Protein AF-A0A0S8ACE1-F1 (afdb_monomer_lite)

Secondary structure (DSSP, 8-state):
-HHHHHTTT--HHHHHHHHHHHHHHHHHHHHHH-TTTT--SHHHHT-HHHHHHHHHHS-HHHHHHHHHHHHHHHHH----HHHHHHHHHHT--

Structure (mmCIF, N/CA/C/O backbone):
data_AF-A0A0S8ACE1-F1
#
_entry.id   AF-A0A0S8ACE1-F1
#
loop_
_atom_site.group_PDB
_atom_site.id
_atom_site.type_symbol
_atom_site.label_atom_id
_atom_site.label_alt_id
_atom_si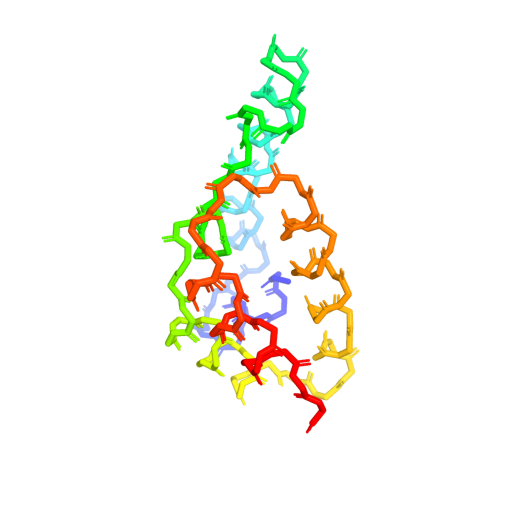te.label_comp_id
_atom_site.label_asym_id
_atom_site.label_entity_id
_atom_site.label_seq_id
_atom_site.pdbx_PDB_ins_code
_atom_site.Cartn_x
_atom_site.Cartn_y
_atom_site.Cartn_z
_atom_site.occupancy
_atom_site.B_iso_or_equiv
_atom_site.auth_seq_id
_atom_site.auth_comp_id
_atom_site.auth_asym_id
_atom_site.auth_atom_id
_atom_site.pdbx_PDB_model_num
ATOM 1 N N . ALA A 1 1 ? -4.423 4.165 8.994 1.00 88.88 1 ALA A N 1
ATOM 2 C CA . ALA A 1 1 ? -3.758 2.968 9.543 1.00 88.88 1 ALA A CA 1
ATOM 3 C C . ALA A 1 1 ? -3.895 2.909 11.061 1.00 88.88 1 ALA A C 1
ATOM 5 O O . ALA A 1 1 ? -4.412 1.917 11.538 1.00 88.88 1 ALA A O 1
ATOM 6 N N . GLU A 1 2 ? -3.549 3.969 11.805 1.00 93.94 2 GLU A N 1
ATOM 7 C CA . GLU A 1 2 ? -3.707 3.999 13.275 1.00 93.94 2 GLU A CA 1
ATOM 8 C C . GLU A 1 2 ? -5.137 3.667 13.744 1.00 93.94 2 GLU A C 1
ATOM 10 O O . GLU A 1 2 ? -5.298 2.785 14.575 1.00 93.94 2 GLU A O 1
ATOM 15 N N . ARG A 1 3 ? -6.177 4.252 13.120 1.00 92.69 3 ARG A N 1
ATOM 16 C CA . ARG A 1 3 ? -7.587 3.893 13.400 1.00 92.69 3 ARG A CA 1
ATOM 17 C C . ARG A 1 3 ? -7.882 2.395 13.219 1.00 92.69 3 ARG A C 1
ATOM 19 O O . ARG A 1 3 ? -8.478 1.790 14.090 1.00 92.69 3 ARG A O 1
ATOM 26 N N . LEU A 1 4 ? -7.392 1.790 12.134 1.00 92.88 4 LEU A N 1
ATOM 27 C CA . LEU A 1 4 ? -7.597 0.362 11.846 1.00 92.88 4 LEU A CA 1
ATOM 28 C C . LEU A 1 4 ? -6.872 -0.543 12.856 1.00 92.88 4 LEU A C 1
ATOM 30 O O . LEU A 1 4 ? -7.333 -1.639 13.142 1.00 92.88 4 LEU A O 1
ATOM 34 N N . LEU A 1 5 ? -5.723 -0.101 13.379 1.00 94.69 5 LEU A N 1
ATOM 35 C CA . LEU A 1 5 ? -5.002 -0.826 14.427 1.00 94.69 5 LEU A CA 1
ATOM 36 C C . LEU A 1 5 ? -5.705 -0.700 15.787 1.00 94.69 5 LEU A C 1
ATOM 38 O O . LEU A 1 5 ? -5.706 -1.650 16.568 1.00 94.69 5 LEU A O 1
ATOM 42 N N . ALA A 1 6 ? -6.350 0.437 16.051 1.00 93.56 6 ALA A N 1
ATOM 43 C CA . ALA A 1 6 ? -7.202 0.595 17.224 1.00 93.56 6 ALA A CA 1
ATOM 44 C C . ALA A 1 6 ? -8.418 -0.349 17.178 1.00 93.56 6 ALA A C 1
ATOM 46 O O . ALA A 1 6 ? -8.746 -0.953 18.198 1.00 93.56 6 ALA A O 1
ATOM 47 N N . ASP A 1 7 ? -9.017 -0.563 16.000 1.00 91.69 7 ASP A N 1
ATOM 48 C CA . ASP A 1 7 ? -10.143 -1.496 15.818 1.00 91.69 7 ASP A CA 1
ATOM 49 C C . ASP A 1 7 ? -9.786 -2.954 16.176 1.00 91.69 7 ASP A C 1
ATOM 51 O O . ASP A 1 7 ? -10.666 -3.744 16.517 1.00 91.69 7 ASP A O 1
ATOM 55 N N . VAL A 1 8 ? -8.496 -3.315 16.146 1.00 93.56 8 VAL A N 1
ATOM 56 C CA . VAL A 1 8 ? -7.992 -4.636 16.572 1.00 93.56 8 VAL A CA 1
ATOM 57 C C . VAL A 1 8 ? -7.390 -4.633 17.986 1.00 93.56 8 VAL A C 1
ATOM 59 O O . VAL A 1 8 ? -6.743 -5.600 18.384 1.00 93.56 8 VAL A O 1
ATOM 62 N N . GLY A 1 9 ? -7.613 -3.568 18.763 1.00 96.62 9 GLY A N 1
ATOM 63 C CA . GLY A 1 9 ? -7.269 -3.489 20.186 1.00 96.62 9 GLY A CA 1
ATOM 64 C C . GLY A 1 9 ? -5.895 -2.898 20.511 1.00 96.62 9 GLY A C 1
ATOM 65 O O . GLY A 1 9 ? -5.458 -3.008 21.657 1.00 96.62 9 GLY A O 1
ATOM 66 N N . MET A 1 10 ? -5.202 -2.275 19.551 1.00 97.69 10 MET A N 1
ATOM 67 C CA . MET A 1 10 ? -3.930 -1.596 19.831 1.00 97.69 10 MET A CA 1
ATOM 68 C C . MET A 1 10 ? -4.151 -0.200 20.422 1.00 97.69 10 MET A C 1
ATOM 70 O O . MET A 1 10 ? -4.974 0.573 19.929 1.00 97.69 10 MET A O 1
ATOM 74 N N . SER A 1 11 ? -3.358 0.161 21.435 1.00 97.88 11 SER A N 1
ATOM 75 C CA . SER A 1 11 ? -3.297 1.544 21.919 1.00 97.88 11 SER A CA 1
ATOM 76 C C . SER A 1 11 ? -2.689 2.472 20.853 1.00 97.88 11 SER A C 1
ATOM 78 O O . SER A 1 11 ? -1.928 2.007 19.993 1.00 97.88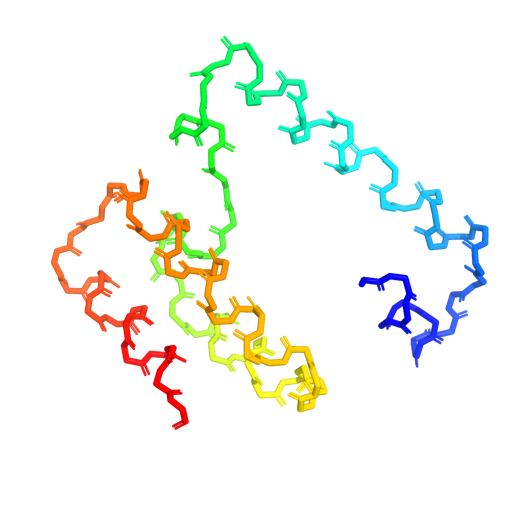 11 SER A O 1
ATOM 80 N N . PRO A 1 12 ? -2.944 3.793 20.911 1.00 96.31 12 PRO A N 1
ATOM 81 C CA . PRO A 1 12 ? -2.300 4.760 20.018 1.00 96.31 12 PRO A CA 1
ATOM 82 C C . PRO A 1 12 ? -0.765 4.670 20.035 1.00 96.31 12 PRO A C 1
ATOM 84 O O . PRO A 1 12 ? -0.103 4.758 19.002 1.00 96.31 12 PRO A O 1
ATOM 87 N N . GLU A 1 13 ? -0.166 4.440 21.204 1.00 97.62 13 GLU A N 1
ATOM 88 C CA . GLU A 1 13 ? 1.282 4.268 21.373 1.00 97.62 13 GLU A CA 1
ATOM 89 C C . GLU A 1 13 ? 1.778 3.009 20.660 1.00 97.62 13 GLU A C 1
ATOM 91 O O . GLU A 1 13 ? 2.760 3.078 19.922 1.00 97.62 13 GLU A O 1
ATOM 96 N N . GLN A 1 14 ? 1.079 1.882 20.826 1.00 97.88 14 GLN A N 1
ATOM 97 C CA . GLN A 1 14 ? 1.416 0.627 20.149 1.00 97.88 14 GLN A CA 1
ATOM 98 C C . GLN A 1 14 ? 1.277 0.760 18.629 1.00 97.88 14 GLN A C 1
ATOM 100 O O . GLN A 1 14 ? 2.140 0.295 17.884 1.00 97.88 14 GLN A O 1
ATOM 105 N N . ALA A 1 15 ? 0.215 1.416 18.158 1.00 97.75 15 ALA A N 1
ATOM 106 C CA . ALA A 1 15 ? -0.016 1.635 16.737 1.00 97.75 15 ALA A CA 1
ATOM 107 C C . ALA A 1 15 ? 1.079 2.518 16.120 1.00 97.75 15 ALA A C 1
ATOM 109 O O . ALA A 1 15 ? 1.631 2.171 15.076 1.00 97.75 15 ALA A O 1
ATOM 110 N N . ARG A 1 16 ? 1.458 3.620 16.782 1.00 96.88 16 ARG A N 1
ATOM 111 C CA . ARG A 1 16 ? 2.571 4.476 16.338 1.00 96.88 16 ARG A CA 1
ATOM 112 C C . ARG A 1 16 ? 3.912 3.746 16.371 1.00 96.88 16 ARG A C 1
ATOM 114 O O . ARG A 1 16 ? 4.675 3.866 15.416 1.00 96.88 16 ARG A O 1
ATOM 121 N N . ALA A 1 17 ? 4.176 2.957 17.411 1.00 97.00 17 ALA A N 1
ATOM 122 C CA . ALA A 1 17 ? 5.390 2.149 17.510 1.00 97.00 17 ALA A CA 1
ATOM 123 C C . ALA A 1 17 ? 5.486 1.095 16.392 1.00 97.00 17 ALA A C 1
ATOM 125 O O . ALA A 1 17 ? 6.578 0.839 15.893 1.00 97.00 17 ALA A O 1
ATOM 126 N N . ALA A 1 18 ? 4.357 0.526 15.958 1.00 96.25 18 ALA A N 1
ATOM 127 C CA . ALA A 1 18 ? 4.315 -0.418 14.841 1.00 96.25 18 ALA A CA 1
ATOM 128 C C . ALA A 1 18 ? 4.438 0.270 13.468 1.00 96.25 18 ALA A C 1
ATOM 130 O O . ALA A 1 18 ? 5.133 -0.227 12.583 1.00 96.25 18 ALA A O 1
ATOM 131 N N . LEU A 1 19 ? 3.771 1.412 13.272 1.00 97.06 19 LEU A N 1
ATOM 132 C CA . LEU A 1 19 ? 3.741 2.117 11.984 1.00 97.06 19 LEU A CA 1
ATOM 133 C C . LEU A 1 19 ? 5.014 2.924 11.707 1.00 97.06 19 LEU A C 1
ATOM 135 O O . LEU A 1 19 ? 5.431 3.014 10.554 1.00 97.06 19 LEU A O 1
ATOM 139 N N . GLY A 1 20 ? 5.628 3.502 12.741 1.00 97.81 20 GLY A N 1
ATOM 140 C CA . GLY A 1 20 ? 6.791 4.384 12.619 1.00 97.81 20 GLY A CA 1
ATOM 141 C C . GLY A 1 20 ? 7.943 3.769 11.816 1.00 97.81 20 GLY A C 1
ATOM 142 O O . GLY A 1 20 ? 8.338 4.363 10.812 1.00 97.81 20 GLY A O 1
ATOM 143 N N . PRO A 1 21 ? 8.436 2.566 12.172 1.00 97.75 21 PRO A N 1
ATOM 144 C CA . PRO A 1 21 ? 9.500 1.899 11.423 1.00 97.75 21 PRO A CA 1
ATOM 145 C C . PRO A 1 21 ? 9.133 1.614 9.962 1.00 97.75 21 PRO A C 1
ATOM 147 O O . PRO A 1 21 ? 9.973 1.768 9.081 1.00 97.75 21 PRO A O 1
ATOM 150 N N . LEU A 1 22 ? 7.875 1.252 9.679 1.00 96.12 22 LEU A N 1
ATOM 151 C CA . LEU A 1 22 ? 7.409 0.996 8.310 1.00 96.12 22 LEU A CA 1
ATOM 152 C C . LEU A 1 22 ? 7.419 2.273 7.462 1.00 96.12 22 LEU A C 1
ATOM 154 O O . LEU A 1 22 ? 7.822 2.243 6.301 1.00 96.12 22 LEU A O 1
ATOM 158 N N . MET A 1 23 ? 6.987 3.395 8.042 1.00 96.81 23 MET A N 1
ATOM 159 C CA . MET A 1 23 ? 6.989 4.696 7.369 1.00 96.81 23 MET A CA 1
ATOM 160 C C . MET A 1 23 ? 8.412 5.212 7.139 1.00 96.81 23 MET A C 1
ATOM 162 O O . MET A 1 23 ? 8.702 5.699 6.048 1.00 96.81 23 MET A O 1
ATOM 166 N N . ALA A 1 24 ? 9.291 5.080 8.138 1.00 98.00 24 ALA A N 1
ATOM 167 C CA . ALA A 1 24 ? 10.693 5.474 8.028 1.00 98.00 24 ALA A CA 1
ATOM 168 C C . ALA A 1 24 ? 11.409 4.669 6.936 1.00 98.00 24 ALA A C 1
ATOM 170 O O . ALA A 1 24 ? 11.960 5.261 6.014 1.00 98.00 24 ALA A O 1
ATOM 171 N N . ALA A 1 25 ? 11.289 3.338 6.960 1.00 96.94 25 ALA A N 1
ATOM 172 C CA . ALA A 1 25 ? 11.902 2.474 5.953 1.00 96.94 25 ALA A CA 1
ATOM 173 C C . ALA A 1 25 ? 11.364 2.746 4.537 1.00 96.94 25 ALA A C 1
ATOM 175 O O . ALA A 1 25 ? 12.124 2.750 3.571 1.00 96.94 25 ALA A O 1
ATOM 176 N N . ALA A 1 26 ? 10.059 3.002 4.388 1.00 95.56 26 ALA A N 1
ATOM 177 C CA . ALA A 1 26 ? 9.483 3.356 3.090 1.00 95.56 26 ALA A CA 1
ATOM 178 C C . ALA A 1 26 ? 10.048 4.680 2.547 1.00 95.56 26 ALA A C 1
ATOM 180 O O . ALA A 1 26 ? 10.323 4.780 1.351 1.00 95.56 26 ALA A O 1
ATOM 181 N N . LEU A 1 27 ? 10.236 5.682 3.414 1.00 97.75 27 LEU A N 1
ATOM 182 C CA . LEU A 1 27 ? 10.847 6.958 3.042 1.00 97.75 27 LEU A CA 1
ATOM 183 C C . LEU A 1 27 ? 12.327 6.787 2.684 1.00 97.75 27 LEU A C 1
ATOM 185 O O . LEU A 1 27 ? 12.758 7.287 1.650 1.00 97.75 27 LEU A O 1
ATOM 189 N N . GLU A 1 28 ? 13.086 6.070 3.511 1.00 98.19 28 GLU A N 1
ATOM 190 C CA . GLU A 1 28 ? 14.512 5.812 3.293 1.00 98.19 28 GLU A CA 1
ATOM 191 C C . GLU A 1 28 ? 14.758 5.115 1.951 1.00 98.19 28 GLU A C 1
ATOM 193 O O . GLU A 1 28 ? 15.534 5.624 1.143 1.00 98.19 28 GLU A O 1
ATOM 198 N N . HIS A 1 29 ? 14.038 4.028 1.653 1.00 96.94 29 HIS A N 1
ATOM 199 C CA . HIS A 1 29 ? 14.170 3.341 0.363 1.00 96.94 29 HIS A CA 1
ATOM 200 C C . HIS A 1 29 ? 13.735 4.225 -0.811 1.00 96.94 29 HIS A C 1
ATOM 202 O O . HIS A 1 29 ? 14.397 4.251 -1.843 1.00 96.94 29 HIS A O 1
ATOM 208 N N . ALA A 1 30 ? 12.652 4.998 -0.670 1.00 96.88 30 ALA A N 1
ATOM 209 C CA . ALA A 1 30 ? 12.210 5.890 -1.741 1.00 96.88 30 ALA A CA 1
ATOM 210 C C . ALA A 1 30 ? 13.238 6.989 -2.058 1.00 96.88 30 ALA A C 1
ATOM 212 O O . ALA A 1 30 ? 13.370 7.373 -3.220 1.00 96.88 30 ALA A O 1
ATOM 213 N N . LEU A 1 31 ? 13.959 7.488 -1.048 1.00 98.06 31 LEU A N 1
ATOM 214 C CA . LEU A 1 31 ? 15.032 8.470 -1.221 1.00 98.06 31 LEU A CA 1
ATOM 215 C C . LEU A 1 31 ? 16.314 7.847 -1.792 1.00 98.06 31 LEU A C 1
ATOM 217 O O . LEU A 1 31 ? 16.996 8.507 -2.573 1.00 98.06 31 LEU A O 1
ATOM 221 N N . ALA A 1 32 ? 16.639 6.612 -1.406 1.00 98.06 32 ALA A N 1
ATOM 222 C CA . ALA A 1 32 ? 17.855 5.924 -1.837 1.00 98.06 32 ALA A CA 1
ATOM 223 C C . ALA A 1 32 ? 17.742 5.350 -3.261 1.00 98.06 32 ALA A C 1
ATOM 225 O O . ALA A 1 32 ? 18.622 5.578 -4.089 1.00 98.06 32 ALA A O 1
ATOM 226 N N . ASP A 1 33 ? 16.640 4.654 -3.550 1.00 96.88 33 ASP A N 1
ATOM 227 C CA . ASP A 1 33 ? 16.472 3.840 -4.763 1.00 96.88 33 ASP A CA 1
ATOM 228 C C . ASP A 1 33 ? 15.500 4.473 -5.776 1.00 96.88 33 ASP A C 1
ATOM 230 O O . ASP A 1 33 ? 15.396 4.048 -6.929 1.00 96.88 33 ASP A O 1
ATOM 234 N N . GLY A 1 34 ? 14.771 5.507 -5.354 1.00 96.75 34 GLY A N 1
ATOM 235 C CA . GLY A 1 34 ? 13.685 6.106 -6.118 1.00 96.75 34 GLY A CA 1
ATOM 236 C C . GLY A 1 34 ? 12.350 5.364 -5.944 1.00 96.75 34 GLY A C 1
ATOM 237 O O . GLY A 1 34 ? 12.299 4.182 -5.598 1.00 96.75 34 GLY A O 1
ATOM 238 N N . PRO A 1 35 ? 11.216 6.037 -6.212 1.00 94.31 35 PRO A N 1
ATOM 239 C CA . PRO A 1 35 ? 9.889 5.544 -5.841 1.00 94.31 35 PRO A CA 1
ATOM 240 C C . PRO A 1 35 ? 9.452 4.274 -6.582 1.00 94.31 35 PRO A C 1
ATOM 242 O O . PRO A 1 35 ? 8.666 3.508 -6.037 1.00 94.31 35 PRO A O 1
ATOM 245 N N . ALA A 1 36 ? 9.924 4.046 -7.812 1.00 95.62 36 ALA A N 1
ATOM 246 C CA . ALA A 1 36 ? 9.584 2.842 -8.570 1.00 95.62 36 ALA A CA 1
ATOM 247 C C . ALA A 1 36 ? 10.313 1.603 -8.026 1.00 95.62 36 ALA A C 1
ATOM 249 O O . ALA A 1 36 ? 9.677 0.577 -7.803 1.00 95.62 36 ALA A O 1
ATOM 250 N N . ALA A 1 37 ? 11.617 1.716 -7.752 1.00 95.62 37 ALA A N 1
ATOM 251 C CA . ALA A 1 37 ? 12.418 0.618 -7.209 1.00 95.62 37 ALA A CA 1
ATOM 252 C C . ALA A 1 37 ? 12.068 0.313 -5.743 1.00 95.62 37 ALA A C 1
ATOM 254 O O . ALA A 1 37 ? 12.032 -0.849 -5.344 1.00 95.62 37 ALA A O 1
ATOM 255 N N . ALA A 1 38 ? 11.731 1.342 -4.960 1.00 96.62 38 ALA A N 1
ATOM 256 C CA . ALA A 1 38 ? 11.299 1.200 -3.572 1.00 96.62 38 ALA A CA 1
ATOM 257 C C . ALA A 1 38 ? 9.853 0.694 -3.417 1.00 96.62 38 ALA A C 1
ATOM 259 O O . ALA A 1 38 ? 9.419 0.383 -2.301 1.00 96.62 38 ALA A O 1
ATOM 260 N N . LEU A 1 39 ? 9.067 0.643 -4.500 1.00 96.31 39 LEU A N 1
ATOM 261 C CA . LEU A 1 39 ? 7.669 0.243 -4.420 1.00 96.31 39 LEU A CA 1
ATOM 262 C C . LEU A 1 39 ? 7.556 -1.239 -4.049 1.00 96.31 39 LEU A C 1
ATOM 264 O O . LEU A 1 39 ? 7.965 -2.133 -4.783 1.00 96.31 39 LEU A O 1
ATOM 268 N N . THR A 1 40 ? 6.885 -1.503 -2.932 1.00 94.56 40 THR A N 1
ATOM 269 C CA . THR A 1 40 ? 6.569 -2.859 -2.478 1.00 94.56 40 THR A CA 1
ATOM 270 C C . THR A 1 40 ? 5.059 -3.050 -2.301 1.00 94.56 40 THR A C 1
ATOM 272 O O . THR A 1 40 ? 4.239 -2.196 -2.647 1.00 94.56 40 THR A O 1
ATOM 275 N N . GLY A 1 41 ? 4.663 -4.209 -1.771 1.00 95.81 41 GLY A N 1
ATOM 276 C CA . GLY A 1 41 ? 3.272 -4.509 -1.444 1.00 95.81 41 GLY A CA 1
ATOM 277 C C . GLY A 1 41 ? 2.501 -5.230 -2.556 1.00 95.81 41 GLY A C 1
ATOM 278 O O . GLY A 1 41 ? 3.073 -5.646 -3.566 1.00 95.81 41 GLY A O 1
ATOM 279 N N . PRO A 1 42 ? 1.190 -5.449 -2.355 1.00 98.19 42 PRO A N 1
ATOM 280 C CA . PRO A 1 42 ? 0.399 -6.328 -3.214 1.00 98.19 42 PRO A CA 1
ATOM 281 C C . PRO A 1 42 ? 0.231 -5.778 -4.634 1.00 98.19 42 PRO A C 1
ATOM 283 O O . PRO A 1 42 ? 0.256 -6.554 -5.583 1.00 98.19 42 PRO A O 1
ATOM 286 N N . VAL A 1 43 ? 0.150 -4.452 -4.802 1.00 98.50 43 VAL A N 1
ATOM 287 C CA . VAL A 1 43 ? 0.086 -3.825 -6.133 1.00 98.50 43 VAL A CA 1
ATOM 288 C C . VAL A 1 43 ? 1.369 -4.088 -6.917 1.00 98.50 43 VAL A C 1
ATOM 290 O O . VAL A 1 43 ? 1.281 -4.548 -8.047 1.00 98.50 43 VAL A O 1
ATOM 293 N N . ALA A 1 44 ? 2.544 -3.885 -6.310 1.00 97.69 44 ALA A N 1
ATOM 294 C CA . ALA A 1 44 ? 3.838 -4.124 -6.956 1.00 97.69 44 ALA A CA 1
ATOM 295 C C . ALA A 1 44 ? 4.021 -5.584 -7.402 1.00 97.69 44 ALA A C 1
ATOM 297 O O . ALA A 1 44 ? 4.623 -5.848 -8.436 1.00 97.69 44 ALA A O 1
ATOM 298 N N . ARG A 1 45 ? 3.471 -6.542 -6.641 1.00 97.50 45 ARG A N 1
ATOM 299 C CA . ARG A 1 45 ? 3.547 -7.981 -6.957 1.00 97.50 45 ARG A CA 1
ATOM 300 C C . ARG A 1 45 ? 2.462 -8.469 -7.926 1.00 97.50 45 ARG A C 1
ATOM 302 O O . ARG A 1 45 ? 2.544 -9.603 -8.405 1.00 97.50 45 ARG A O 1
ATOM 309 N N . GLY A 1 46 ? 1.448 -7.650 -8.207 1.00 98.25 46 GLY A N 1
ATOM 310 C CA . GLY A 1 46 ? 0.272 -8.057 -8.981 1.00 98.25 46 GLY A CA 1
ATOM 311 C C . GLY A 1 46 ? -0.697 -8.966 -8.211 1.00 98.25 46 GLY A C 1
ATOM 312 O O . GLY A 1 46 ? -1.434 -9.736 -8.821 1.00 98.25 46 GLY A O 1
ATOM 313 N N . ASP A 1 47 ? -0.699 -8.899 -6.878 1.00 98.62 47 ASP A N 1
ATOM 314 C CA . ASP A 1 47 ? -1.597 -9.661 -6.005 1.00 98.62 47 ASP A CA 1
ATOM 315 C C . ASP A 1 47 ? -2.973 -8.981 -5.901 1.00 98.62 47 ASP A C 1
ATOM 317 O O . ASP A 1 47 ? -3.281 -8.235 -4.964 1.00 98.62 47 ASP A O 1
ATOM 321 N N . ALA A 1 48 ? -3.808 -9.232 -6.910 1.00 98.56 48 ALA A N 1
ATOM 322 C CA . ALA A 1 48 ? -5.151 -8.667 -7.004 1.00 98.56 48 ALA A CA 1
ATOM 323 C C . ALA A 1 48 ? -6.099 -9.158 -5.905 1.00 98.56 48 ALA A C 1
ATOM 325 O O . ALA A 1 48 ? -7.043 -8.452 -5.550 1.00 98.56 48 ALA A O 1
ATOM 326 N N . GLU A 1 49 ? -5.859 -10.349 -5.358 1.00 98.50 49 GLU A N 1
ATOM 327 C CA . GLU A 1 49 ? -6.709 -10.915 -4.316 1.00 98.50 49 GLU A CA 1
ATOM 328 C C . GLU A 1 49 ? -6.526 -10.174 -2.993 1.00 98.50 49 GLU A C 1
ATOM 330 O O . GLU A 1 49 ? -7.512 -9.759 -2.379 1.00 98.50 49 GLU A O 1
ATOM 335 N N . THR A 1 50 ? -5.282 -9.896 -2.603 1.00 98.50 50 THR A N 1
ATOM 336 C CA . THR A 1 50 ? -5.010 -9.054 -1.432 1.00 98.50 50 THR A CA 1
ATOM 337 C C . THR A 1 50 ? -5.584 -7.644 -1.610 1.00 98.50 50 THR A C 1
ATOM 339 O O . THR A 1 50 ? -6.195 -7.111 -0.683 1.00 98.50 50 THR A O 1
ATOM 342 N N . VAL A 1 51 ? -5.475 -7.052 -2.807 1.00 98.62 51 VAL A N 1
ATOM 343 C CA . VAL A 1 51 ? -6.070 -5.731 -3.092 1.00 98.62 51 VAL A CA 1
ATOM 344 C C . VAL A 1 51 ? -7.595 -5.750 -2.941 1.00 98.62 51 VAL A C 1
ATOM 346 O O . VAL A 1 51 ? -8.139 -4.856 -2.291 1.00 98.62 51 VAL A O 1
ATOM 349 N N . ARG A 1 52 ? -8.294 -6.771 -3.460 1.00 98.56 52 ARG A N 1
ATOM 350 C CA . ARG A 1 52 ? -9.752 -6.915 -3.272 1.00 98.56 52 ARG A CA 1
ATOM 351 C C . ARG A 1 52 ? -10.132 -6.986 -1.797 1.00 98.56 52 ARG A C 1
ATOM 353 O O . ARG A 1 52 ? -11.057 -6.296 -1.373 1.00 98.56 52 ARG A O 1
ATOM 360 N N . ARG A 1 53 ? -9.404 -7.784 -1.010 1.00 98.25 53 ARG A N 1
ATOM 361 C CA . ARG A 1 53 ? -9.654 -7.925 0.434 1.00 98.25 53 ARG A CA 1
ATOM 362 C C . ARG A 1 53 ? -9.444 -6.614 1.179 1.00 98.25 53 ARG A C 1
ATOM 364 O O . ARG A 1 53 ? -10.265 -6.271 2.022 1.00 98.25 53 ARG A O 1
ATOM 371 N N . HIS A 1 54 ? -8.406 -5.852 0.835 1.00 97.56 54 HIS A N 1
ATOM 372 C CA . HIS A 1 54 ? -8.205 -4.519 1.401 1.00 97.56 54 HIS A CA 1
ATOM 373 C C . HIS A 1 54 ? -9.362 -3.578 1.061 1.00 97.56 54 HIS A C 1
ATOM 375 O O . HIS A 1 54 ? -9.908 -2.948 1.960 1.00 97.56 54 HIS A O 1
ATOM 381 N N . VAL A 1 55 ? -9.779 -3.507 -0.209 1.00 97.75 55 VAL A N 1
ATOM 382 C CA . VAL A 1 55 ? -10.915 -2.664 -0.623 1.00 97.75 55 VAL A CA 1
ATOM 383 C C . VAL A 1 55 ? -12.186 -3.042 0.139 1.00 97.75 55 VAL A C 1
ATOM 385 O O . VAL A 1 55 ? -12.899 -2.150 0.584 1.00 97.75 55 VAL A O 1
ATOM 388 N N . ALA A 1 56 ? -12.453 -4.337 0.320 1.00 96.31 56 ALA A N 1
ATOM 389 C CA . ALA A 1 56 ? -13.630 -4.817 1.041 1.00 96.31 56 ALA A CA 1
ATOM 390 C C . ALA A 1 56 ? -13.585 -4.515 2.551 1.00 96.31 56 ALA A C 1
ATOM 392 O O . ALA A 1 56 ? -14.621 -4.195 3.129 1.00 96.31 56 ALA A O 1
ATOM 393 N N . ALA A 1 57 ? -12.406 -4.607 3.174 1.00 94.94 57 ALA A N 1
ATOM 394 C CA . ALA A 1 57 ? -12.223 -4.401 4.611 1.00 94.94 57 ALA A CA 1
ATOM 395 C C . ALA A 1 57 ? -12.128 -2.923 5.019 1.00 94.94 57 ALA A C 1
ATOM 397 O O . ALA A 1 57 ? -12.343 -2.592 6.183 1.00 94.94 57 ALA A O 1
ATOM 398 N N . LEU A 1 58 ? -11.771 -2.031 4.090 1.00 95.00 58 LEU A N 1
ATOM 399 C CA . LEU A 1 58 ? -11.605 -0.615 4.401 1.00 95.00 58 LEU A CA 1
ATOM 400 C C . LEU A 1 58 ? -12.958 0.111 4.541 1.00 95.00 58 LEU A C 1
ATOM 402 O O . LEU A 1 58 ? -13.851 -0.099 3.707 1.00 95.00 58 LEU A O 1
ATOM 406 N N . PRO A 1 59 ? -13.073 1.023 5.530 1.00 93.31 59 PRO A N 1
ATOM 407 C CA . PRO A 1 59 ? -14.201 1.942 5.661 1.00 93.31 59 PRO A CA 1
ATOM 408 C C . PRO A 1 59 ? -14.444 2.766 4.393 1.00 93.31 59 PRO A C 1
ATOM 410 O O . PRO A 1 59 ? -13.500 3.097 3.666 1.00 93.31 59 PRO A O 1
ATOM 413 N N . ASP A 1 60 ? -15.700 3.131 4.143 1.00 92.69 60 ASP A N 1
ATOM 414 C CA . ASP A 1 60 ? -16.109 3.828 2.917 1.00 92.69 60 ASP A CA 1
ATOM 415 C C . ASP A 1 60 ? -15.394 5.176 2.723 1.00 92.69 60 ASP A C 1
ATOM 417 O O . ASP A 1 60 ? -14.995 5.498 1.601 1.00 92.69 60 ASP A O 1
ATOM 421 N N . ASP A 1 61 ? -15.134 5.917 3.807 1.00 93.75 61 ASP A N 1
ATOM 422 C CA . ASP A 1 61 ? -14.406 7.196 3.785 1.00 93.75 61 ASP A CA 1
ATOM 423 C C . ASP A 1 6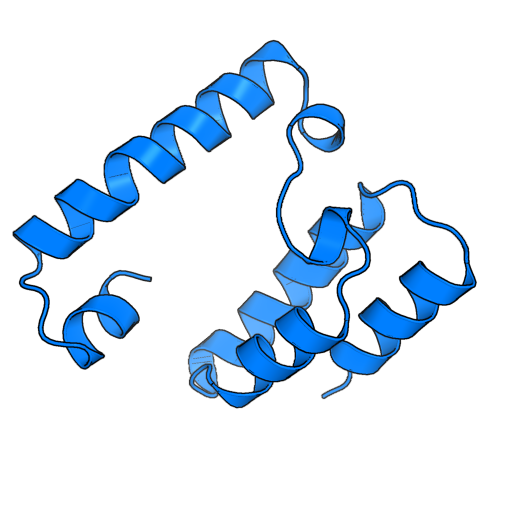1 ? -12.935 7.044 3.355 1.00 93.75 61 ASP A C 1
ATOM 425 O O . ASP A 1 61 ? -12.338 7.978 2.819 1.00 93.75 61 ASP A O 1
ATOM 429 N N . VAL A 1 62 ? -12.345 5.858 3.539 1.00 95.31 62 VAL A N 1
ATOM 430 C CA . VAL A 1 62 ? -10.942 5.563 3.193 1.00 95.31 62 VAL A CA 1
ATOM 431 C C . VAL A 1 62 ? -10.821 4.797 1.874 1.00 95.31 62 VAL A C 1
ATOM 433 O O . VAL A 1 62 ? -9.798 4.890 1.189 1.00 95.31 62 VAL A O 1
ATOM 436 N N . ARG A 1 63 ? -11.855 4.049 1.477 1.00 96.19 63 ARG A N 1
ATOM 437 C CA . ARG A 1 63 ? -11.827 3.155 0.308 1.00 96.19 63 ARG A CA 1
ATOM 438 C C . ARG A 1 63 ? -11.495 3.885 -0.994 1.00 96.19 63 ARG A C 1
ATOM 440 O O . ARG A 1 63 ? -10.727 3.367 -1.807 1.00 96.19 63 ARG A O 1
ATOM 447 N N . GLY A 1 64 ? -12.035 5.090 -1.185 1.00 96.50 64 GLY A N 1
ATOM 448 C CA . GLY A 1 64 ? -11.721 5.938 -2.340 1.00 96.50 64 GLY A CA 1
ATOM 449 C C . GLY A 1 64 ? -10.237 6.314 -2.396 1.00 96.50 64 GLY A C 1
ATOM 450 O O . GLY A 1 64 ? -9.577 6.082 -3.408 1.00 96.50 64 GLY A O 1
ATOM 451 N N . LEU A 1 65 ? -9.689 6.792 -1.274 1.00 96.81 65 LEU A N 1
ATOM 452 C CA . LEU A 1 65 ? -8.272 7.145 -1.157 1.00 96.81 65 LEU A CA 1
ATOM 453 C C . LEU A 1 65 ? -7.360 5.939 -1.412 1.00 96.81 65 LEU A C 1
ATOM 455 O O . LEU A 1 65 ? -6.386 6.050 -2.156 1.00 96.81 65 LEU A O 1
ATOM 459 N N . TYR A 1 66 ? -7.688 4.775 -0.845 1.00 97.81 66 TYR A N 1
ATOM 460 C CA . TYR A 1 66 ? -6.928 3.547 -1.082 1.00 97.81 66 TYR A CA 1
ATOM 461 C C . TYR A 1 66 ? -6.871 3.191 -2.570 1.00 97.81 66 TYR A C 1
ATOM 463 O O . TYR A 1 66 ? -5.798 2.873 -3.083 1.00 97.81 66 TYR A O 1
ATOM 471 N N . ARG A 1 67 ? -8.005 3.287 -3.277 1.00 98.44 67 ARG A N 1
ATOM 472 C CA . ARG A 1 67 ? -8.059 3.019 -4.719 1.00 98.44 67 ARG A CA 1
ATOM 473 C C . ARG A 1 67 ? -7.168 3.976 -5.507 1.00 98.44 67 ARG A C 1
ATOM 475 O O . ARG A 1 67 ? -6.423 3.510 -6.366 1.00 98.44 67 ARG A O 1
ATOM 482 N N . GLU A 1 68 ? -7.184 5.274 -5.205 1.00 98.38 68 GLU A N 1
ATOM 483 C CA . GLU A 1 68 ? -6.319 6.239 -5.903 1.00 98.38 68 GLU A CA 1
ATOM 484 C C . GLU A 1 68 ? -4.829 5.994 -5.645 1.00 98.38 68 GLU A C 1
ATOM 486 O O . GLU A 1 68 ? -4.028 5.984 -6.585 1.00 98.38 68 GLU A O 1
ATOM 491 N N . LEU A 1 69 ? -4.452 5.715 -4.395 1.00 98.00 69 LEU A N 1
ATOM 492 C CA . LEU A 1 69 ? -3.071 5.377 -4.042 1.00 98.00 69 LEU A CA 1
ATOM 493 C C . LEU A 1 69 ? -2.617 4.076 -4.718 1.00 98.00 69 LEU A C 1
ATOM 495 O O . LEU A 1 69 ? -1.509 4.009 -5.249 1.00 98.00 69 LEU A O 1
ATOM 499 N N . ALA A 1 70 ? -3.483 3.063 -4.775 1.00 98.44 70 ALA A N 1
ATOM 500 C CA . ALA A 1 70 ? -3.193 1.809 -5.462 1.00 98.44 70 ALA A CA 1
ATOM 501 C C . ALA A 1 70 ? -3.037 2.003 -6.980 1.00 98.44 70 ALA A C 1
ATOM 503 O O . ALA A 1 70 ? -2.145 1.403 -7.580 1.00 98.44 70 ALA A O 1
ATOM 504 N N . ARG A 1 71 ? -3.832 2.879 -7.612 1.00 98.44 71 ARG A N 1
ATOM 505 C CA . ARG A 1 71 ? -3.639 3.242 -9.029 1.00 98.44 71 ARG A CA 1
ATOM 506 C C . ARG A 1 71 ? -2.330 3.996 -9.250 1.00 98.44 71 ARG A C 1
ATOM 508 O O . ARG A 1 71 ? -1.669 3.762 -10.258 1.00 98.44 71 ARG A O 1
ATOM 515 N N . ALA A 1 72 ? -1.934 4.871 -8.324 1.00 98.06 72 ALA A N 1
ATOM 516 C CA . ALA A 1 72 ? -0.637 5.541 -8.383 1.00 98.06 72 ALA A CA 1
ATOM 517 C C . ALA A 1 72 ? 0.526 4.546 -8.283 1.00 98.06 72 ALA A C 1
ATOM 519 O O . ALA A 1 72 ? 1.423 4.583 -9.122 1.00 98.06 72 ALA A O 1
ATOM 520 N N . ALA A 1 73 ? 0.459 3.602 -7.342 1.00 98.12 73 ALA A N 1
ATOM 521 C CA . ALA A 1 73 ? 1.417 2.505 -7.240 1.00 98.12 73 ALA A CA 1
ATOM 522 C C . ALA A 1 73 ? 1.452 1.650 -8.520 1.00 98.12 73 ALA A C 1
ATOM 524 O O . ALA A 1 73 ? 2.523 1.320 -9.020 1.00 98.12 73 ALA A O 1
ATOM 525 N N . LEU A 1 74 ? 0.296 1.345 -9.117 1.00 98.31 74 LEU A N 1
ATOM 526 C CA . LEU A 1 74 ? 0.222 0.538 -10.337 1.00 98.31 74 LEU A CA 1
ATOM 527 C C . LEU A 1 74 ? 0.876 1.221 -11.552 1.00 98.31 74 LEU A C 1
ATOM 529 O O . LEU A 1 74 ? 1.363 0.534 -12.452 1.00 98.31 74 LEU A O 1
ATOM 533 N N . ARG A 1 75 ? 0.909 2.560 -11.602 1.00 97.88 75 ARG A N 1
ATOM 534 C CA . ARG A 1 75 ? 1.645 3.299 -12.646 1.00 97.88 75 ARG A CA 1
ATOM 535 C C . ARG A 1 75 ? 3.161 3.143 -12.525 1.00 97.88 75 ARG A C 1
ATOM 537 O O . ARG A 1 75 ? 3.839 3.239 -13.537 1.00 97.88 75 ARG A O 1
ATOM 544 N N . LEU A 1 76 ? 3.665 2.908 -11.315 1.00 97.25 76 LEU A N 1
ATOM 545 C CA . LEU A 1 76 ? 5.087 2.695 -11.043 1.00 97.25 76 LEU A CA 1
ATOM 546 C C . LEU A 1 76 ? 5.494 1.218 -11.162 1.00 97.25 76 LEU A C 1
ATOM 548 O O . LEU A 1 76 ? 6.656 0.927 -11.406 1.00 97.25 76 LEU A O 1
ATOM 552 N N . ALA A 1 77 ? 4.552 0.289 -10.979 1.00 97.25 77 ALA A N 1
ATOM 553 C CA . ALA A 1 77 ? 4.827 -1.143 -11.005 1.00 97.25 77 ALA A CA 1
ATOM 554 C C . ALA A 1 77 ? 5.083 -1.671 -12.428 1.00 97.25 77 ALA A C 1
ATOM 556 O O . ALA A 1 77 ? 4.296 -1.426 -13.347 1.00 97.25 77 ALA A O 1
ATOM 557 N N . GLU A 1 78 ? 6.117 -2.495 -12.583 1.00 95.56 78 GLU A N 1
ATOM 558 C CA . GLU A 1 78 ? 6.368 -3.275 -13.796 1.00 95.56 78 GLU A CA 1
ATOM 559 C C . GLU A 1 78 ? 5.703 -4.650 -13.676 1.00 95.56 78 GLU A C 1
ATOM 561 O O . GLU A 1 78 ? 6.137 -5.519 -12.923 1.00 95.56 78 GLU A O 1
ATOM 566 N N . LEU A 1 79 ? 4.600 -4.844 -14.402 1.00 97.62 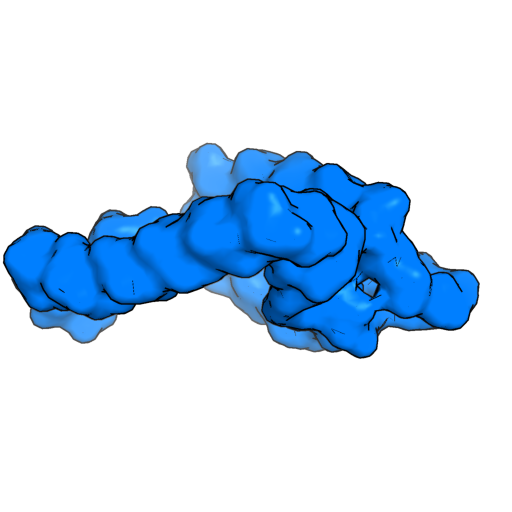79 LEU A N 1
ATOM 567 C CA . LEU A 1 79 ? 3.805 -6.069 -14.355 1.00 97.62 79 LEU A CA 1
ATOM 568 C C . LEU A 1 79 ? 3.408 -6.529 -15.759 1.00 97.62 79 LEU A C 1
ATOM 570 O O . LEU A 1 79 ? 3.098 -5.685 -16.606 1.00 97.62 79 LEU A O 1
ATOM 574 N N . PRO A 1 80 ? 3.299 -7.852 -15.985 1.00 98.00 80 PRO A N 1
ATOM 575 C CA . PRO A 1 80 ? 2.622 -8.389 -17.158 1.00 98.00 80 PRO A CA 1
ATOM 576 C C . PRO A 1 80 ? 1.203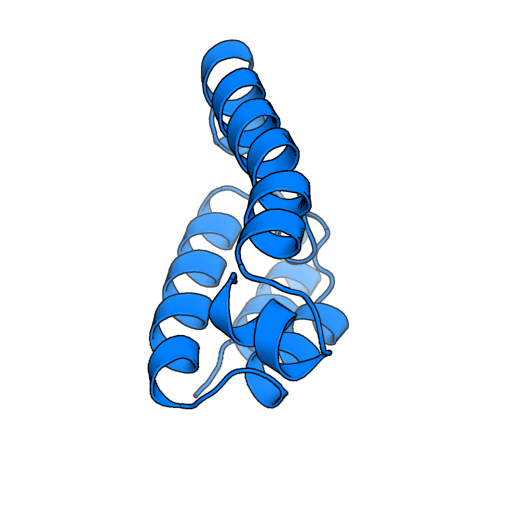 -7.822 -17.290 1.00 98.00 80 PRO A C 1
ATOM 578 O O . PRO A 1 80 ? 0.519 -7.606 -16.284 1.00 98.00 80 PRO A O 1
ATOM 581 N N . ALA A 1 81 ? 0.744 -7.636 -18.531 1.00 98.06 81 ALA A N 1
ATOM 582 C CA . ALA A 1 81 ? -0.552 -7.025 -18.835 1.00 98.06 81 ALA A CA 1
ATOM 583 C C . ALA A 1 81 ? -1.725 -7.702 -18.103 1.00 98.06 81 ALA A C 1
ATOM 585 O O . ALA A 1 81 ? -2.594 -7.019 -17.570 1.00 98.06 81 ALA A O 1
ATOM 586 N N . GLU A 1 82 ? -1.707 -9.033 -18.002 1.00 98.12 82 GLU A N 1
ATOM 587 C CA . GLU A 1 82 ? -2.725 -9.809 -17.290 1.00 98.12 82 GLU A CA 1
ATOM 588 C C . GLU A 1 82 ? -2.802 -9.444 -15.797 1.00 98.12 82 GLU A C 1
ATOM 590 O O . GLU A 1 82 ? -3.879 -9.157 -15.273 1.00 98.12 82 GLU A O 1
ATOM 595 N N . ARG A 1 83 ? -1.653 -9.378 -1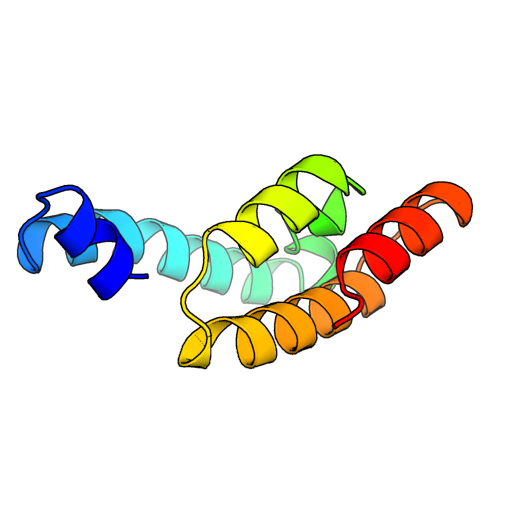5.107 1.00 98.31 83 ARG A N 1
ATOM 596 C CA . ARG A 1 83 ? -1.607 -9.012 -13.682 1.00 98.31 83 ARG A CA 1
ATOM 597 C C . ARG A 1 83 ? -2.004 -7.559 -13.463 1.00 98.31 83 ARG A C 1
ATOM 599 O O . ARG A 1 83 ? -2.724 -7.266 -12.512 1.00 98.31 83 ARG A O 1
ATOM 606 N N . ARG A 1 84 ? -1.576 -6.656 -14.351 1.00 98.56 84 ARG A N 1
ATOM 607 C CA . ARG A 1 84 ? -2.000 -5.250 -14.326 1.00 98.56 84 ARG A CA 1
ATOM 608 C C . ARG A 1 84 ? -3.523 -5.137 -14.437 1.00 98.56 84 ARG A C 1
ATOM 610 O O . ARG A 1 84 ? -4.135 -4.504 -13.580 1.00 98.56 84 ARG A O 1
ATOM 617 N N . ALA A 1 85 ? -4.127 -5.808 -15.417 1.00 98.50 85 ALA A N 1
ATOM 618 C CA . ALA A 1 85 ? -5.577 -5.812 -15.613 1.00 98.50 85 ALA A CA 1
ATOM 619 C C . ALA A 1 85 ? -6.328 -6.386 -14.397 1.00 98.50 85 ALA A C 1
ATOM 621 O O . ALA A 1 85 ? -7.370 -5.859 -14.002 1.00 98.50 85 ALA A O 1
ATOM 622 N N . ALA A 1 86 ? -5.780 -7.420 -13.749 1.00 98.62 86 ALA A N 1
ATOM 623 C CA . ALA A 1 86 ? -6.357 -7.980 -12.529 1.00 98.62 86 ALA A CA 1
ATOM 624 C C . ALA A 1 86 ? -6.358 -6.977 -11.357 1.00 98.62 86 ALA A C 1
ATOM 626 O O . ALA A 1 86 ? -7.356 -6.888 -10.635 1.00 98.62 86 ALA A O 1
ATOM 627 N N . ILE A 1 87 ? -5.282 -6.194 -11.179 1.00 98.75 87 ILE A N 1
ATOM 628 C CA . ILE A 1 87 ? -5.266 -5.093 -10.199 1.00 98.75 87 ILE A CA 1
ATOM 629 C C . ILE A 1 87 ? -6.315 -4.038 -10.570 1.00 98.75 87 ILE A C 1
ATOM 631 O O . ILE A 1 87 ? -7.091 -3.625 -9.713 1.00 98.75 87 ILE A O 1
ATOM 635 N N . GLU A 1 88 ? -6.387 -3.614 -11.832 1.00 98.56 88 GLU A N 1
ATOM 636 C CA . GLU A 1 88 ? -7.361 -2.604 -12.275 1.00 98.56 88 GLU A CA 1
ATOM 637 C C . GLU A 1 88 ? -8.805 -3.039 -12.010 1.00 98.56 88 GLU A C 1
ATOM 639 O O . GLU A 1 88 ? -9.613 -2.242 -11.530 1.00 98.56 88 GLU A O 1
ATOM 644 N N . GLN A 1 89 ? -9.121 -4.312 -12.256 1.00 98.44 89 GLN A N 1
ATOM 645 C CA . GLN A 1 89 ? -10.425 -4.885 -11.938 1.00 98.44 89 GLN A CA 1
ATOM 646 C C . GLN A 1 89 ? -10.701 -4.876 -10.429 1.00 98.44 89 GLN A C 1
ATOM 648 O O . GLN A 1 89 ? -11.806 -4.521 -10.022 1.00 98.44 89 GLN A O 1
ATOM 653 N N . ALA A 1 90 ? -9.707 -5.212 -9.600 1.00 98.25 90 ALA A N 1
ATOM 654 C CA . ALA A 1 90 ? -9.824 -5.167 -8.140 1.00 98.25 90 ALA A CA 1
ATOM 655 C C . ALA A 1 90 ? -10.070 -3.747 -7.590 1.00 98.25 90 ALA A C 1
ATOM 657 O O . ALA A 1 90 ? -10.625 -3.597 -6.503 1.00 98.25 90 ALA A O 1
ATOM 658 N N . LEU A 1 91 ? -9.671 -2.709 -8.331 1.00 98.19 91 LEU A N 1
ATOM 659 C CA . LEU A 1 91 ? -9.810 -1.300 -7.948 1.00 98.19 91 LEU A CA 1
ATOM 660 C C . LEU A 1 91 ? -11.073 -0.625 -8.501 1.00 98.19 91 LEU A C 1
ATOM 662 O O . LEU A 1 91 ? -11.243 0.588 -8.313 1.00 98.19 91 LEU A O 1
ATOM 666 N N . ARG A 1 92 ? -11.952 -1.366 -9.185 1.00 95.50 92 ARG A N 1
ATOM 667 C CA . ARG A 1 92 ? -13.251 -0.836 -9.617 1.00 95.50 92 ARG A CA 1
ATOM 668 C C . ARG A 1 92 ? -14.125 -0.491 -8.394 1.00 95.50 92 ARG A C 1
ATOM 670 O O . ARG A 1 92 ? -13.960 -1.121 -7.341 1.00 95.50 92 ARG A O 1
ATOM 677 N N . PRO A 1 93 ? -14.952 0.569 -8.491 1.00 89.00 93 PRO A N 1
ATOM 678 C CA . PRO A 1 93 ? -15.871 0.969 -7.430 1.00 89.00 93 PRO A CA 1
ATOM 679 C C . PRO A 1 93 ? -16.821 -0.158 -7.026 1.00 89.00 93 PRO A C 1
ATOM 681 O O . PRO A 1 93 ? -17.266 -0.905 -7.924 1.00 89.00 93 PRO A O 1
#

pLDDT: mean 96.76, std 2.02, range [88.88, 98.75]

Sequence (93 aa):
AERLLADVGMSPEQARAALGPLMAAALEHALADGPAAALTGPVARGDAETVRRHVAALPDDVRGLYRELARAALRLAELPAERRAAIEQALRP

Radius of gyration: 14.38 Å; chains: 1; bounding box: 34×19×41 Å

Foldseek 3Di:
DLVVVVVVPDDSVRSCVVVVVVVVQLVVCCVVVNNLVSQDDCLLVLNLVVLLVCLVPDDPVCNLVSLVVSVVSNVSHDDDPVSSVSNVVSSDD